Protein AF-A0A9P9TVX7-F1 (afdb_monomer_lite)

Sequence (55 aa):
MKFQLLAVFSLIAMASARPIVCPDAKRDAILRGDLPKEACCSYGKCLGDVVIASS

Structure (mmCIF, N/CA/C/O backbone):
data_AF-A0A9P9TVX7-F1
#
_entry.id   AF-A0A9P9TVX7-F1
#
loop_
_atom_site.group_PDB
_atom_site.id
_atom_site.type_symbol
_atom_site.label_atom_id
_atom_site.label_alt_id
_atom_site.label_comp_id
_atom_site.label_asym_id
_atom_site.label_entity_id
_atom_site.label_seq_id
_atom_site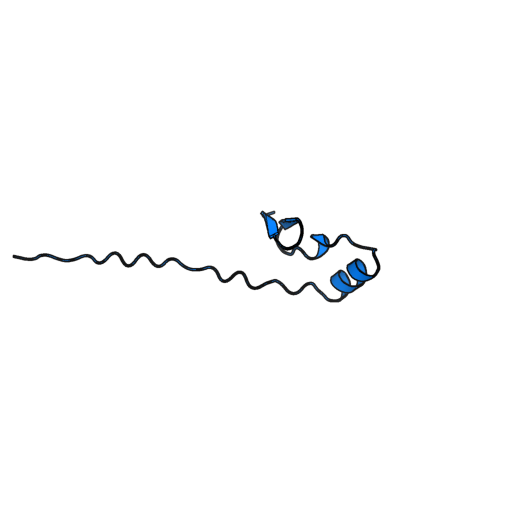.pdbx_PDB_ins_code
_atom_site.Cartn_x
_atom_site.Cartn_y
_atom_site.Cartn_z
_atom_site.occupancy
_atom_site.B_iso_or_equiv
_atom_site.auth_seq_id
_atom_site.auth_comp_id
_atom_site.auth_asym_id
_atom_site.auth_atom_id
_atom_site.pdbx_PDB_model_num
ATOM 1 N N . MET A 1 1 ? 1.710 12.488 61.346 1.00 44.03 1 MET A N 1
ATOM 2 C CA . MET A 1 1 ? 0.909 11.430 60.691 1.00 44.03 1 MET A CA 1
ATOM 3 C C . MET A 1 1 ? 1.211 11.463 59.205 1.00 44.03 1 MET A C 1
ATOM 5 O O . MET A 1 1 ? 1.290 12.539 58.629 1.00 44.03 1 MET A O 1
ATOM 9 N N . LYS A 1 2 ? 1.526 10.297 58.648 1.00 51.16 2 LYS A N 1
ATOM 10 C CA . LYS A 1 2 ? 2.250 10.082 57.394 1.00 51.16 2 LYS A CA 1
ATOM 11 C C . LYS A 1 2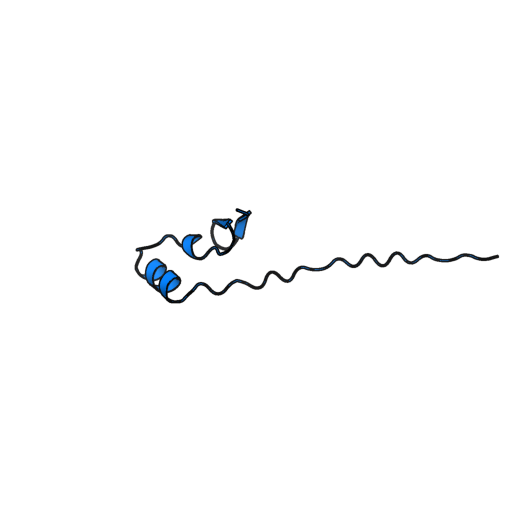 ? 1.223 9.847 56.281 1.00 51.16 2 LYS A C 1
ATOM 13 O O . LYS A 1 2 ? 0.756 8.729 56.124 1.00 51.16 2 LYS A O 1
ATOM 18 N N . PHE A 1 3 ? 0.824 10.894 55.561 1.00 59.00 3 PHE A N 1
ATOM 19 C CA . PHE A 1 3 ? -0.023 10.749 54.373 1.00 59.00 3 PHE A CA 1
ATOM 20 C C . PHE A 1 3 ? 0.877 10.733 53.142 1.00 59.00 3 PHE A C 1
ATOM 22 O O . PHE A 1 3 ? 1.180 11.763 52.547 1.00 59.00 3 PHE A O 1
ATOM 29 N N . GLN A 1 4 ? 1.366 9.536 52.810 1.00 56.09 4 GLN A N 1
ATOM 30 C CA . GLN A 1 4 ? 1.962 9.272 51.506 1.00 56.09 4 GLN A CA 1
ATOM 31 C C . GLN A 1 4 ? 0.875 9.452 50.440 1.00 56.09 4 GLN A C 1
ATOM 33 O O . GLN A 1 4 ? 0.075 8.549 50.205 1.00 56.09 4 GLN A O 1
ATOM 38 N N . LEU A 1 5 ? 0.850 10.620 49.795 1.00 58.28 5 LEU A N 1
ATOM 39 C CA . LEU A 1 5 ? 0.194 10.789 48.504 1.00 58.28 5 LEU A CA 1
ATOM 40 C C . LEU A 1 5 ? 1.002 10.007 47.463 1.00 58.28 5 LEU A C 1
ATOM 42 O O . LEU A 1 5 ? 1.979 10.502 46.906 1.00 58.28 5 LEU A O 1
ATOM 46 N N . LEU A 1 6 ? 0.608 8.759 47.222 1.00 57.28 6 LEU A N 1
ATOM 47 C CA . LEU A 1 6 ? 1.013 8.018 46.034 1.00 57.28 6 LEU A CA 1
ATOM 48 C C . LEU A 1 6 ? 0.299 8.650 44.833 1.00 57.28 6 LEU A C 1
ATOM 50 O O . LEU A 1 6 ? -0.816 8.271 44.482 1.00 57.28 6 LEU A O 1
ATOM 54 N N . ALA A 1 7 ? 0.928 9.658 44.230 1.00 63.78 7 ALA A N 1
ATOM 55 C CA . ALA A 1 7 ? 0.527 10.172 42.930 1.00 63.78 7 ALA A CA 1
ATOM 56 C C . ALA A 1 7 ? 0.818 9.088 41.881 1.00 63.78 7 ALA A C 1
ATOM 58 O O . ALA A 1 7 ? 1.947 8.941 41.413 1.00 63.78 7 ALA A O 1
ATOM 59 N N . VAL A 1 8 ? -0.195 8.286 41.547 1.00 65.56 8 VAL A N 1
ATOM 60 C CA . VAL A 1 8 ? -0.132 7.319 40.445 1.00 65.56 8 VAL A CA 1
ATOM 61 C C . VAL A 1 8 ? -0.187 8.110 39.139 1.00 65.56 8 VAL A C 1
ATOM 63 O O . VAL A 1 8 ? -1.251 8.386 38.587 1.00 65.56 8 VAL A O 1
ATOM 66 N N . PHE A 1 9 ? 0.986 8.536 38.676 1.00 63.47 9 PHE A N 1
ATOM 67 C CA . PHE A 1 9 ? 1.170 9.188 37.387 1.00 63.47 9 PHE A CA 1
ATOM 68 C C . PHE A 1 9 ? 0.979 8.128 36.295 1.00 63.47 9 PHE A C 1
ATOM 70 O O . PHE A 1 9 ? 1.882 7.355 35.979 1.00 63.47 9 PHE A O 1
ATOM 77 N N . SER A 1 10 ? -0.243 8.029 35.776 1.00 66.25 10 SER A N 1
ATOM 78 C CA . SER A 1 10 ? -0.570 7.106 34.690 1.00 66.25 10 SER A CA 1
ATOM 79 C C . SER A 1 10 ? 0.075 7.627 33.405 1.00 66.25 10 SER A C 1
ATOM 81 O O . SER A 1 10 ? -0.421 8.567 32.788 1.00 66.25 10 SER A O 1
ATOM 83 N N . LEU A 1 11 ? 1.214 7.046 33.024 1.00 63.44 11 LEU A N 1
ATOM 84 C CA . LEU A 1 11 ? 1.881 7.300 31.748 1.00 63.44 11 LEU A CA 1
ATOM 85 C C . LEU A 1 11 ? 1.026 6.709 30.622 1.00 63.44 11 LEU A C 1
ATOM 87 O O . LEU A 1 11 ? 1.164 5.541 30.265 1.00 63.44 11 LEU A O 1
ATOM 91 N N . ILE A 1 12 ? 0.125 7.516 30.063 1.00 65.81 12 ILE A N 1
ATOM 92 C CA . ILE A 1 12 ? -0.542 7.190 28.803 1.00 65.81 12 ILE A CA 1
ATOM 93 C C . ILE A 1 12 ? 0.527 7.327 27.717 1.00 65.81 12 ILE A C 1
ATOM 95 O O . ILE A 1 12 ? 0.811 8.425 27.238 1.00 65.81 12 ILE A O 1
ATOM 99 N N . ALA A 1 13 ? 1.175 6.215 27.373 1.00 64.12 13 ALA A N 1
ATOM 100 C CA . ALA A 1 13 ? 2.069 6.151 26.230 1.00 64.12 13 ALA A CA 1
ATOM 101 C C . ALA A 1 13 ? 1.235 6.389 24.966 1.00 64.12 13 ALA A C 1
ATOM 103 O O . ALA A 1 13 ? 0.581 5.481 24.453 1.00 64.12 13 ALA A O 1
ATOM 104 N N . MET A 1 14 ? 1.219 7.629 24.476 1.00 58.59 14 MET A N 1
ATOM 105 C CA . MET A 1 14 ? 0.701 7.921 23.148 1.00 58.59 14 MET A CA 1
ATOM 106 C C . MET A 1 14 ? 1.648 7.275 22.141 1.00 58.59 14 MET A C 1
ATOM 108 O O . MET A 1 14 ? 2.704 7.820 21.824 1.00 58.59 14 MET A O 1
ATOM 112 N N . ALA A 1 15 ? 1.298 6.076 21.676 1.00 62.78 15 ALA A N 1
ATOM 113 C CA . ALA A 1 15 ? 1.956 5.462 20.539 1.00 62.78 15 ALA A CA 1
ATOM 114 C C . ALA A 1 15 ? 1.775 6.406 19.343 1.00 62.78 15 ALA A C 1
ATOM 116 O O . ALA A 1 15 ? 0.687 6.513 18.778 1.00 62.78 15 ALA A O 1
ATOM 117 N N . SER A 1 16 ? 2.829 7.144 18.985 1.00 52.81 16 SER A N 1
ATOM 118 C CA . SER A 1 16 ? 2.837 7.953 17.772 1.00 52.81 16 SER A CA 1
ATOM 119 C C . SER A 1 16 ? 2.862 6.995 16.583 1.00 52.81 16 SER A C 1
ATOM 121 O O . SER A 1 16 ? 3.936 6.575 16.146 1.00 52.81 16 SER A O 1
ATOM 123 N N . ALA A 1 17 ? 1.692 6.599 16.084 1.00 59.50 17 ALA A N 1
ATOM 124 C CA . ALA A 1 17 ? 1.590 5.904 14.812 1.00 59.50 17 ALA A CA 1
ATOM 125 C C . ALA A 1 17 ? 2.075 6.876 13.730 1.00 59.50 17 ALA A C 1
ATOM 127 O O . ALA A 1 17 ? 1.343 7.759 13.288 1.00 59.50 17 ALA A O 1
ATOM 128 N N . ARG A 1 18 ? 3.358 6.790 13.364 1.00 57.53 18 ARG A N 1
ATOM 129 C CA . ARG A 1 18 ? 3.857 7.518 12.201 1.00 57.53 18 ARG A CA 1
ATOM 130 C C . ARG A 1 18 ? 3.247 6.855 10.966 1.00 57.53 18 ARG A C 1
ATOM 132 O O . ARG A 1 18 ? 3.285 5.624 10.896 1.00 57.53 18 ARG A O 1
ATOM 139 N N . PRO A 1 19 ? 2.695 7.622 10.011 1.00 61.81 19 PRO A N 1
ATOM 140 C CA . PRO A 1 19 ? 2.246 7.051 8.751 1.00 61.81 19 PRO A CA 1
ATOM 141 C C . PRO A 1 19 ? 3.422 6.310 8.121 1.00 61.81 19 PRO A C 1
ATOM 143 O O . PRO A 1 19 ? 4.502 6.887 7.965 1.00 61.81 19 PRO A O 1
ATOM 146 N N . ILE A 1 20 ? 3.245 5.031 7.801 1.00 68.31 20 ILE A N 1
ATOM 147 C CA . ILE A 1 20 ? 4.275 4.321 7.051 1.00 68.31 20 ILE A CA 1
ATOM 148 C C . ILE A 1 20 ? 4.237 4.835 5.627 1.00 68.31 20 ILE A C 1
ATOM 150 O O . ILE A 1 20 ? 3.199 4.814 4.967 1.00 68.31 20 ILE A O 1
ATOM 154 N N . VAL A 1 21 ? 5.391 5.306 5.166 1.00 73.88 21 VAL A N 1
ATOM 155 C CA . VAL A 1 21 ? 5.557 5.740 3.787 1.00 73.88 21 VAL A CA 1
ATOM 156 C C . VAL A 1 21 ? 5.390 4.522 2.888 1.00 73.88 21 VAL A C 1
ATOM 158 O O . VAL A 1 21 ? 6.113 3.533 3.018 1.00 73.88 21 VAL A O 1
ATOM 161 N N . CYS A 1 22 ? 4.421 4.593 1.979 1.00 79.81 22 CYS A N 1
ATOM 162 C CA . CYS A 1 22 ? 4.226 3.543 0.996 1.00 79.81 22 CYS A CA 1
ATOM 163 C C . CYS A 1 22 ? 5.443 3.477 0.061 1.00 79.81 22 CYS A C 1
ATOM 165 O O . CYS A 1 22 ? 5.830 4.523 -0.470 1.00 79.81 22 CYS A O 1
ATOM 167 N N . PRO A 1 23 ? 6.036 2.289 -0.166 1.00 86.12 23 PRO A N 1
ATOM 168 C 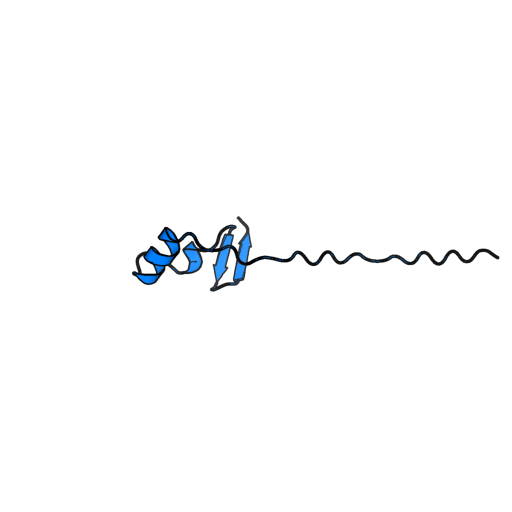CA . PRO A 1 23 ? 7.137 2.137 -1.107 1.00 86.12 23 PRO A CA 1
ATOM 169 C C . PRO A 1 23 ? 6.781 2.722 -2.472 1.00 86.12 23 PRO A C 1
ATOM 171 O O . PRO A 1 23 ? 5.673 2.488 -2.964 1.00 86.12 23 PRO A O 1
ATOM 174 N N . ASP A 1 24 ? 7.726 3.426 -3.099 1.00 89.31 24 ASP A N 1
ATOM 175 C CA . ASP A 1 24 ? 7.490 4.138 -4.361 1.00 89.31 24 ASP A CA 1
ATOM 176 C C . ASP A 1 24 ? 6.877 3.220 -5.428 1.00 89.31 24 ASP A C 1
ATOM 178 O O . ASP A 1 24 ? 5.846 3.547 -6.003 1.00 89.31 24 ASP A O 1
ATOM 182 N N . ALA A 1 25 ? 7.401 2.000 -5.577 1.00 90.44 25 ALA A N 1
ATOM 183 C CA . ALA A 1 25 ? 6.881 1.015 -6.526 1.00 90.44 25 ALA A CA 1
ATOM 184 C C . ALA A 1 25 ? 5.395 0.663 -6.307 1.00 90.44 25 ALA A C 1
ATOM 186 O O . ALA A 1 25 ? 4.645 0.490 -7.268 1.00 90.44 25 ALA A O 1
ATOM 187 N N . LYS A 1 26 ? 4.950 0.561 -5.046 1.00 88.56 26 LYS A N 1
ATOM 188 C CA . LYS A 1 26 ? 3.541 0.293 -4.718 1.00 88.56 26 LYS A CA 1
ATOM 189 C C . LYS A 1 26 ? 2.678 1.518 -4.982 1.00 88.56 26 LYS A C 1
ATOM 191 O O . LYS A 1 26 ? 1.607 1.378 -5.566 1.00 88.56 26 LYS A O 1
ATOM 196 N N . ARG A 1 27 ? 3.146 2.704 -4.582 1.00 87.12 27 ARG A N 1
ATOM 197 C CA . ARG A 1 27 ? 2.455 3.968 -4.854 1.00 87.12 27 ARG A CA 1
ATOM 198 C C . ARG A 1 27 ? 2.247 4.149 -6.354 1.00 87.12 27 ARG A C 1
ATOM 200 O O . ARG A 1 27 ? 1.132 4.419 -6.779 1.00 87.12 27 ARG A O 1
ATOM 207 N N . ASP A 1 28 ? 3.283 3.929 -7.151 1.00 93.75 28 ASP A N 1
ATOM 208 C CA . ASP A 1 28 ? 3.222 4.103 -8.599 1.00 93.75 28 ASP A CA 1
ATOM 209 C C . ASP A 1 28 ? 2.284 3.078 -9.249 1.00 93.75 28 ASP A C 1
ATOM 211 O O . ASP A 1 28 ? 1.532 3.412 -10.160 1.00 93.75 28 ASP A O 1
ATOM 215 N N . ALA A 1 29 ? 2.256 1.835 -8.762 1.00 92.31 29 ALA A N 1
ATOM 216 C CA . ALA A 1 29 ? 1.288 0.838 -9.213 1.00 92.31 29 ALA A CA 1
ATOM 217 C C . ALA A 1 29 ? -0.163 1.208 -8.850 1.00 92.31 29 ALA A C 1
ATOM 219 O O . ALA A 1 29 ? -1.057 1.014 -9.669 1.00 92.31 29 ALA A O 1
ATOM 220 N N . ILE A 1 30 ? -0.403 1.799 -7.676 1.00 89.88 30 ILE A N 1
ATOM 221 C CA . ILE A 1 30 ? -1.728 2.319 -7.299 1.00 89.88 30 ILE A CA 1
ATOM 222 C C . ILE A 1 30 ? -2.130 3.483 -8.206 1.00 89.88 30 ILE A C 1
ATOM 224 O O . ILE A 1 30 ? -3.244 3.502 -8.720 1.00 89.88 30 ILE A O 1
ATOM 228 N N . LEU A 1 31 ? -1.220 4.430 -8.448 1.00 90.19 31 LEU A N 1
ATOM 229 C CA . LEU A 1 31 ? -1.476 5.585 -9.313 1.00 90.19 31 LEU A CA 1
ATOM 230 C C . LEU A 1 31 ? -1.747 5.181 -10.770 1.00 90.19 31 LEU A C 1
ATOM 232 O O . LEU A 1 31 ? -2.506 5.860 -11.455 1.00 90.19 31 LEU A O 1
ATOM 236 N N . ARG A 1 32 ? -1.166 4.069 -11.235 1.00 96.06 32 ARG A N 1
ATOM 237 C CA . ARG A 1 32 ? -1.458 3.480 -12.553 1.00 96.06 32 ARG A CA 1
ATOM 238 C C . ARG A 1 32 ? -2.769 2.684 -12.598 1.00 96.06 32 ARG A C 1
ATOM 240 O O . ARG A 1 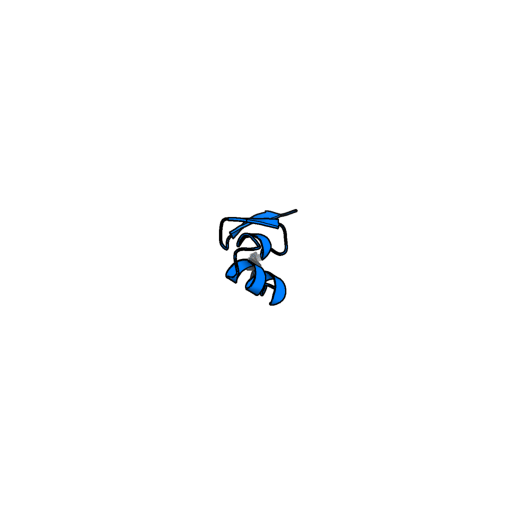32 ? -3.249 2.407 -13.691 1.00 96.06 32 ARG A O 1
ATOM 247 N N . GLY A 1 33 ? -3.349 2.341 -11.446 1.00 92.56 33 GLY A N 1
ATOM 248 C CA . GLY A 1 33 ? -4.557 1.515 -11.339 1.00 92.56 33 GLY A CA 1
ATOM 249 C C . GLY A 1 33 ? -4.304 0.004 -11.276 1.00 92.56 33 GLY A C 1
ATOM 250 O O . GLY A 1 33 ? -5.259 -0.768 -11.309 1.00 92.56 33 GLY A O 1
ATOM 251 N N . ASP A 1 34 ? -3.048 -0.430 -11.150 1.00 95.75 34 ASP A N 1
ATOM 252 C CA . ASP A 1 34 ? -2.672 -1.850 -11.083 1.00 95.75 34 ASP A CA 1
ATOM 253 C C . ASP A 1 34 ? -2.908 -2.458 -9.695 1.00 95.75 34 ASP A C 1
ATOM 255 O O . ASP A 1 34 ? -3.101 -3.667 -9.559 1.00 95.75 34 ASP A O 1
ATOM 259 N N . LEU A 1 35 ? -2.838 -1.632 -8.648 1.00 89.00 35 LEU A N 1
ATOM 260 C CA . LEU A 1 35 ? -3.022 -2.052 -7.263 1.00 89.00 35 LEU A CA 1
ATOM 261 C C . LEU A 1 35 ? -4.122 -1.236 -6.576 1.00 89.00 35 LEU A C 1
ATOM 263 O O . LEU A 1 35 ? -4.250 -0.035 -6.822 1.00 89.00 35 LEU A O 1
ATOM 267 N N . PRO A 1 36 ? -4.883 -1.854 -5.656 1.00 86.56 36 PRO A N 1
ATOM 268 C CA . PRO A 1 36 ? -5.812 -1.125 -4.805 1.00 86.56 36 PRO A CA 1
ATOM 269 C C . PRO A 1 36 ? -5.041 -0.279 -3.779 1.00 86.56 36 PRO A C 1
ATOM 271 O O . PRO A 1 36 ? -3.946 -0.652 -3.350 1.00 86.56 36 PRO A O 1
ATOM 274 N N . LYS A 1 37 ? -5.617 0.850 -3.344 1.00 82.50 37 LYS A N 1
ATOM 275 C CA . LYS A 1 37 ? -4.993 1.782 -2.376 1.00 82.50 37 LYS A CA 1
ATOM 276 C C . LYS A 1 37 ? -4.574 1.096 -1.068 1.00 82.50 37 LYS A C 1
ATOM 278 O O . LYS A 1 37 ? -3.573 1.458 -0.455 1.00 82.50 37 LYS A O 1
ATOM 283 N N . GLU A 1 38 ? -5.291 0.043 -0.688 1.00 81.56 38 GLU A N 1
ATOM 284 C CA . GLU A 1 38 ? -5.041 -0.784 0.488 1.00 81.56 38 GLU A CA 1
ATOM 285 C C . GLU A 1 38 ? -3.712 -1.556 0.405 1.00 81.56 38 GLU A C 1
ATOM 287 O O . GLU A 1 38 ? -3.196 -1.992 1.431 1.00 81.56 38 GLU A O 1
ATOM 292 N N . ALA A 1 39 ? -3.103 -1.693 -0.781 1.00 84.62 39 ALA A N 1
ATOM 293 C CA . ALA A 1 39 ? -1.799 -2.339 -0.947 1.00 84.62 39 ALA A CA 1
ATOM 294 C C . ALA A 1 39 ? -0.655 -1.591 -0.233 1.00 84.62 39 ALA A C 1
ATOM 296 O O . ALA A 1 39 ? 0.391 -2.190 0.057 1.00 84.62 39 ALA A O 1
ATOM 297 N N . CYS A 1 40 ? -0.847 -0.301 0.065 1.00 80.81 40 CYS A N 1
ATOM 298 C CA . CYS A 1 40 ? 0.071 0.493 0.881 1.00 80.81 40 CYS A CA 1
ATOM 299 C C . CYS A 1 40 ? -0.003 0.170 2.381 1.00 80.81 40 CYS A C 1
ATOM 301 O O . CYS A 1 40 ? 0.859 0.615 3.141 1.00 80.81 40 CYS A O 1
ATOM 303 N N . CYS A 1 41 ? -0.975 -0.626 2.832 1.00 79.75 41 CYS A N 1
ATOM 304 C CA . CYS A 1 41 ? -1.062 -0.972 4.239 1.00 79.75 41 CYS A CA 1
ATOM 305 C C . CYS A 1 41 ? -0.007 -1.989 4.654 1.00 79.75 41 CYS A C 1
ATOM 307 O O . CYS A 1 41 ? 0.126 -3.072 4.093 1.00 79.75 41 CYS A O 1
ATOM 309 N N . SER A 1 42 ? 0.793 -1.574 5.634 1.00 68.62 42 SER A N 1
ATOM 310 C CA . SER A 1 42 ? 2.061 -2.222 5.972 1.00 68.62 42 SER A CA 1
ATOM 311 C C . SER A 1 42 ? 1.932 -3.328 7.026 1.00 68.62 42 SER A C 1
ATOM 313 O O . SER A 1 42 ? 2.792 -4.197 7.079 1.00 68.62 42 SER A O 1
ATOM 315 N N . TYR A 1 43 ? 0.868 -3.318 7.840 1.00 64.50 43 TYR A N 1
ATOM 316 C CA . TYR A 1 43 ? 0.692 -4.232 8.985 1.00 64.50 43 TYR A CA 1
ATOM 317 C C . TYR A 1 43 ? -0.670 -4.943 9.031 1.00 64.50 43 TYR A C 1
ATOM 319 O O . TYR A 1 43 ? -1.029 -5.521 10.056 1.00 64.50 43 TYR A O 1
ATOM 327 N N . GLY A 1 44 ? -1.481 -4.857 7.973 1.00 66.19 44 GLY A N 1
ATOM 328 C CA . GLY A 1 44 ? -2.840 -5.381 8.048 1.00 66.19 44 GLY A CA 1
ATOM 329 C C . GLY A 1 44 ? -3.762 -4.986 6.902 1.00 66.19 44 GLY A C 1
ATOM 330 O O . GLY A 1 44 ? -3.316 -4.546 5.844 1.00 66.19 44 GLY A O 1
ATOM 331 N N . LYS A 1 45 ? -5.069 -5.139 7.132 1.00 66.12 45 LYS A N 1
ATOM 332 C CA . LYS A 1 45 ? -6.130 -4.690 6.220 1.00 66.12 45 LYS A CA 1
ATOM 333 C C . LYS A 1 45 ? -6.538 -3.265 6.560 1.00 66.12 45 LYS A C 1
ATOM 335 O O . LYS A 1 45 ? -6.694 -2.938 7.736 1.00 66.12 45 LYS A O 1
ATOM 340 N N . CYS A 1 46 ? -6.773 -2.453 5.536 1.00 73.75 46 CYS A N 1
ATOM 341 C CA . CYS A 1 46 ? -7.200 -1.068 5.694 1.00 73.75 46 CYS A CA 1
ATOM 342 C C . CYS A 1 46 ? -8.481 -0.750 4.946 1.00 73.75 46 CYS A C 1
ATOM 344 O O . CYS A 1 46 ? -8.832 -1.419 3.977 1.00 73.75 46 CYS A O 1
ATOM 346 N N . LEU A 1 47 ? -9.122 0.328 5.386 1.00 70.75 47 LEU A N 1
ATOM 347 C CA . LEU A 1 47 ? -10.156 1.030 4.645 1.00 70.75 47 LEU A CA 1
ATOM 348 C C . LEU A 1 47 ? -9.729 2.497 4.517 1.00 70.75 47 LEU A C 1
ATOM 350 O O . LEU A 1 47 ? -9.820 3.263 5.475 1.00 70.75 47 LEU A O 1
ATOM 354 N N . GLY A 1 48 ? -9.214 2.880 3.345 1.00 70.38 48 GLY A N 1
ATOM 355 C CA . GLY A 1 48 ? -8.520 4.167 3.203 1.00 70.38 48 GLY A CA 1
ATOM 356 C C . GLY A 1 48 ? -7.222 4.182 4.017 1.00 70.38 48 GLY A C 1
ATOM 357 O O . GLY A 1 48 ? -6.412 3.271 3.864 1.00 70.38 48 GLY A O 1
ATOM 358 N N . ASP A 1 49 ? -7.061 5.177 4.894 1.00 65.56 49 ASP A N 1
ATOM 359 C CA . ASP A 1 49 ? -5.841 5.379 5.697 1.00 65.56 49 ASP A CA 1
ATOM 360 C C . ASP A 1 49 ? -5.898 4.721 7.092 1.00 65.56 49 ASP A C 1
ATOM 362 O O . ASP A 1 49 ? -4.980 4.871 7.898 1.00 65.56 49 ASP A O 1
ATOM 366 N N . VAL A 1 50 ? -6.981 3.999 7.407 1.00 62.94 50 VAL A N 1
ATOM 367 C CA . VAL A 1 50 ? -7.202 3.383 8.726 1.00 62.94 50 VAL A CA 1
ATOM 368 C C . VAL A 1 50 ? -6.994 1.874 8.654 1.00 62.94 50 VAL A C 1
ATOM 370 O O . VAL A 1 50 ? -7.642 1.192 7.857 1.00 62.94 50 VAL A O 1
ATOM 373 N N . VAL A 1 51 ? -6.133 1.341 9.527 1.00 67.94 51 VAL A N 1
ATOM 374 C CA . VAL A 1 51 ? -5.952 -0.106 9.726 1.00 67.94 51 VAL A CA 1
ATOM 375 C C . VAL A 1 51 ? -7.153 -0.656 10.496 1.00 67.94 51 VAL A C 1
ATOM 377 O O . VAL A 1 51 ? -7.400 -0.256 11.630 1.00 67.94 51 VAL A O 1
ATOM 380 N N . ILE A 1 52 ? -7.895 -1.578 9.887 1.00 76.81 52 ILE A N 1
ATOM 381 C CA . ILE A 1 52 ? -9.106 -2.191 10.463 1.00 76.81 52 ILE A CA 1
ATOM 382 C C . ILE A 1 52 ? -8.864 -3.602 11.005 1.00 76.81 52 ILE A C 1
ATOM 384 O O . ILE A 1 52 ? -9.675 -4.119 11.767 1.00 76.81 52 ILE A O 1
ATOM 388 N N . ALA A 1 53 ? -7.759 -4.236 10.616 1.00 70.75 53 AL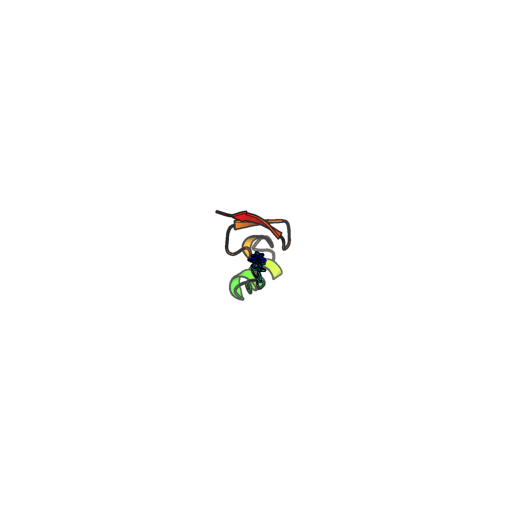A A N 1
ATOM 389 C CA . ALA A 1 53 ? -7.321 -5.508 11.174 1.00 70.75 53 ALA A CA 1
ATOM 390 C C . ALA A 1 53 ? -5.803 -5.607 11.060 1.00 70.75 53 ALA A C 1
ATOM 392 O O . ALA A 1 53 ? -5.275 -5.429 9.965 1.00 70.75 53 ALA A O 1
ATOM 393 N N . SER A 1 54 ? -5.116 -5.905 12.160 1.00 58.66 54 SER A N 1
ATOM 394 C CA . SER A 1 54 ? -3.711 -6.319 12.148 1.00 58.66 54 SER A CA 1
ATOM 395 C C . SER A 1 54 ? -3.625 -7.812 11.833 1.00 58.66 54 SER A C 1
ATOM 397 O O . SER A 1 54 ? -4.408 -8.591 12.377 1.00 58.66 54 SER A O 1
ATOM 399 N N . SER A 1 55 ? -2.718 -8.189 10.933 1.00 59.66 55 SER A N 1
ATOM 400 C CA . SER A 1 55 ? -2.424 -9.587 10.577 1.00 59.66 55 SER A CA 1
ATOM 401 C C . SER A 1 55 ? -1.625 -10.312 11.649 1.00 59.66 55 SER A C 1
ATOM 403 O O . SER A 1 55 ? -0.713 -9.655 12.199 1.00 59.66 55 SER A O 1
#

pLDDT: mean 72.23, std 13.27, range [44.03, 96.06]

Foldseek 3Di:
DDDPPPPPPPPPPPPPPDQDDQPPVQVVCVVVVNDPPQVSPDAAGDDRSDHPDGD

Secondary structure (DSSP, 8-state):
-----------------PPPPPPHHHHHHHH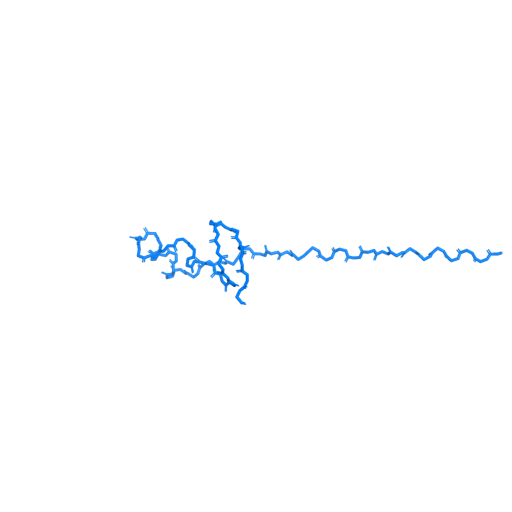HTSS-GGGG-SSEEEETTEEEEE-

Radius of gyration: 20.56 Å; chains: 1; bounding box: 18×21×73 Å